Protein AF-A0ABD0QYC4-F1 (afdb_monomer_lite)

Radius of gyration: 13.02 Å; chains: 1; bounding box: 27×21×35 Å

Foldseek 3Di:
DLVVLLVVLVVVLVCLPPVNDDPPPDPLVVVLSVQVSVLSVVSNVCSVVVNDDPVSVVVSVVSNVVSVVD

Sequence (70 aa):
ATAQMEVRLADFISSSAPEKVMPLADGVLSFIHHQVIELSRDCLDKSREGLITSRYFYELQENLEKLHQD

InterPro domains:
  IPR015022 Microtubule-associated serine/threonine-protein kinase, pre-PK domain [PF08926] (1-70)
  IPR023142 Microtubule-associated serine/threonine-protein kinase, pre-PK domain superfamily [G3DSA:1.20.1480.20] (1-70)
  IPR023142 Microtubule-associated serine/threonine-protein kinase, pre-PK domain superfamily [SSF140482] (1-69)

Secondary structure (DSSP, 8-state):
-HHHHHHHHHHHHHHT-TTTS---S-HHHHHHHHHHHHHHHHHHHHHHTT---HHHHHHHHHHHHHHHH-

Structure (mmCIF, N/CA/C/O backbone):
data_AF-A0ABD0QYC4-F1
#
_entry.id   AF-A0ABD0QYC4-F1
#
loop_
_atom_site.group_PDB
_atom_site.id
_atom_site.type_symbol
_atom_site.label_atom_id
_atom_site.label_alt_id
_atom_site.label_comp_id
_atom_site.label_asym_id
_atom_site.label_entity_id
_atom_site.label_seq_id
_atom_site.pdbx_PDB_ins_code
_atom_site.Cartn_x
_atom_site.Cartn_y
_atom_site.Cartn_z
_atom_site.occupancy
_atom_site.B_iso_or_equiv
_atom_site.auth_seq_id
_atom_site.auth_comp_id
_atom_site.auth_asym_id
_atom_site.auth_atom_id
_atom_site.pdbx_PDB_model_num
ATOM 1 N N . ALA A 1 1 ? -15.744 4.038 6.845 1.00 67.69 1 ALA A N 1
ATOM 2 C CA . ALA A 1 1 ? -14.699 4.564 5.942 1.00 67.69 1 ALA A CA 1
ATOM 3 C C . ALA A 1 1 ? -13.761 3.447 5.482 1.00 67.69 1 ALA A C 1
ATOM 5 O O . ALA A 1 1 ? -13.694 3.205 4.28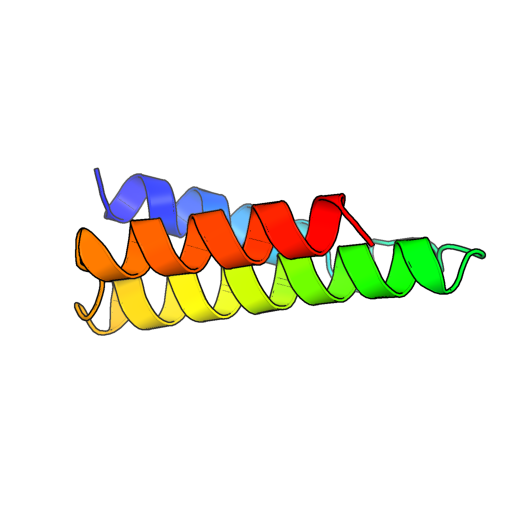7 1.00 67.69 1 ALA A O 1
ATOM 6 N N . THR A 1 2 ? -13.139 2.701 6.402 1.00 77.75 2 THR A N 1
ATOM 7 C CA . THR A 1 2 ? -12.199 1.601 6.101 1.00 77.75 2 THR A CA 1
ATOM 8 C C . THR A 1 2 ? -12.758 0.539 5.148 1.00 77.75 2 THR A C 1
ATOM 10 O O . THR A 1 2 ? -12.149 0.271 4.124 1.00 77.75 2 THR A O 1
ATOM 13 N N . ALA A 1 3 ? -13.978 0.042 5.373 1.00 80.19 3 ALA A N 1
ATOM 14 C CA . ALA A 1 3 ? -14.593 -0.951 4.481 1.00 80.19 3 ALA A CA 1
ATOM 15 C C . ALA A 1 3 ? -14.747 -0.472 3.020 1.00 80.19 3 ALA A C 1
ATOM 17 O O . ALA A 1 3 ? -14.633 -1.256 2.086 1.00 80.19 3 ALA A O 1
ATOM 18 N N . GLN A 1 4 ? -14.977 0.827 2.797 1.00 84.62 4 GLN A N 1
ATOM 19 C CA . GLN A 1 4 ? -15.063 1.382 1.442 1.00 84.62 4 GLN A CA 1
ATOM 20 C C . GLN A 1 4 ? -13.680 1.478 0.786 1.00 84.62 4 GLN A C 1
ATOM 22 O O . GLN A 1 4 ? -13.555 1.258 -0.415 1.00 84.62 4 GLN A O 1
ATOM 27 N N . MET A 1 5 ? -12.645 1.798 1.568 1.00 88.12 5 MET A N 1
ATOM 28 C CA . MET A 1 5 ? -11.255 1.787 1.110 1.00 88.12 5 MET A CA 1
ATOM 29 C C . MET A 1 5 ? -10.837 0.376 0.685 1.00 88.12 5 MET A C 1
ATOM 31 O O . MET A 1 5 ? -10.288 0.211 -0.399 1.00 88.12 5 MET A O 1
ATOM 35 N N . GLU A 1 6 ? -11.172 -0.637 1.485 1.00 89.62 6 GLU A N 1
ATOM 36 C CA . GLU A 1 6 ? -10.854 -2.040 1.197 1.00 89.62 6 GLU A CA 1
ATOM 37 C C . GLU A 1 6 ? -11.486 -2.536 -0.104 1.00 89.62 6 GLU A C 1
ATOM 39 O O . GLU A 1 6 ? -10.807 -3.162 -0.913 1.00 89.62 6 GLU A O 1
ATOM 44 N N . VAL A 1 7 ? -12.766 -2.224 -0.337 1.00 89.69 7 VAL A N 1
ATOM 45 C CA . VAL A 1 7 ? -13.454 -2.600 -1.583 1.00 89.69 7 VAL A CA 1
ATOM 46 C C . VAL A 1 7 ? -12.770 -1.962 -2.791 1.00 89.69 7 VAL A C 1
ATOM 48 O O . VAL A 1 7 ? -12.468 -2.652 -3.759 1.00 89.69 7 VAL A O 1
ATOM 51 N N . ARG A 1 8 ? -12.444 -0.666 -2.717 1.00 90.19 8 ARG A N 1
ATOM 52 C CA . ARG A 1 8 ? -11.776 0.034 -3.826 1.00 90.19 8 ARG A CA 1
ATOM 53 C C . ARG A 1 8 ? -10.369 -0.503 -4.092 1.00 90.19 8 ARG A C 1
ATOM 55 O O . ARG A 1 8 ? -9.983 -0.603 -5.252 1.00 90.19 8 ARG A O 1
ATOM 62 N N . LEU A 1 9 ? -9.622 -0.859 -3.044 1.00 89.94 9 LEU A N 1
ATOM 63 C CA . LEU A 1 9 ? -8.307 -1.496 -3.171 1.00 89.94 9 LEU A CA 1
ATOM 64 C C . LEU A 1 9 ? -8.422 -2.886 -3.805 1.00 89.94 9 LEU A C 1
ATOM 66 O O . LEU A 1 9 ? -7.669 -3.202 -4.722 1.00 89.94 9 LEU A O 1
ATOM 70 N N . ALA A 1 10 ? -9.387 -3.697 -3.369 1.00 89.38 10 ALA A N 1
ATOM 71 C CA . ALA A 1 10 ? -9.621 -5.026 -3.925 1.00 89.38 10 ALA A CA 1
ATOM 72 C C . ALA A 1 10 ? -10.015 -4.973 -5.412 1.00 89.38 10 ALA A C 1
ATOM 74 O O . ALA A 1 10 ? -9.464 -5.726 -6.220 1.00 89.38 10 ALA A O 1
ATOM 75 N N . ASP A 1 11 ? -10.911 -4.054 -5.781 1.00 90.69 11 ASP A N 1
ATOM 76 C CA . ASP A 1 11 ? -11.315 -3.833 -7.172 1.00 90.69 11 ASP A CA 1
ATOM 77 C C . ASP A 1 11 ? -10.128 -3.377 -8.029 1.00 90.69 11 ASP A C 1
ATOM 79 O O . ASP A 1 11 ? -9.914 -3.907 -9.122 1.00 90.69 11 ASP A O 1
ATOM 83 N N . PHE A 1 12 ? -9.313 -2.449 -7.513 1.00 89.25 12 PHE A N 1
ATOM 84 C CA . PHE A 1 12 ? -8.093 -1.994 -8.178 1.00 89.25 12 PHE A CA 1
ATOM 85 C C . PHE A 1 12 ? -7.136 -3.163 -8.443 1.00 89.25 12 PHE A C 1
ATOM 87 O O . PHE A 1 12 ? -6.809 -3.427 -9.599 1.00 89.25 12 PHE A O 1
ATOM 94 N N . ILE A 1 13 ? -6.770 -3.933 -7.414 1.00 88.50 13 ILE A N 1
ATOM 95 C CA . ILE A 1 13 ? -5.862 -5.087 -7.538 1.00 88.50 13 ILE A CA 1
ATOM 96 C C . ILE A 1 13 ? -6.405 -6.120 -8.541 1.00 88.50 13 ILE A C 1
ATOM 98 O O . ILE A 1 13 ? -5.645 -6.670 -9.336 1.00 88.50 13 ILE A O 1
ATOM 102 N N . SER A 1 14 ? -7.718 -6.375 -8.535 1.00 87.12 14 SER A N 1
ATOM 103 C CA . SER A 1 14 ? -8.369 -7.303 -9.473 1.00 87.12 14 SER A CA 1
ATOM 104 C C . SER A 1 14 ? -8.380 -6.792 -10.919 1.00 87.12 14 SER A C 1
ATOM 106 O O . SER A 1 14 ? -8.344 -7.580 -11.874 1.00 87.12 14 SER A O 1
ATOM 108 N N . SER A 1 15 ? -8.452 -5.474 -11.111 1.00 84.25 15 SER A N 1
ATOM 109 C CA . SER A 1 15 ? -8.387 -4.844 -12.432 1.00 84.25 15 SER A CA 1
ATOM 110 C C . SER A 1 15 ? -6.972 -4.850 -13.013 1.00 84.25 15 SER A C 1
ATOM 112 O O . SER A 1 15 ? -6.820 -5.029 -14.219 1.00 84.25 15 SER A O 1
ATOM 114 N N . SER A 1 16 ? -5.956 -4.770 -12.153 1.00 78.06 16 SER A N 1
ATOM 115 C CA . SER A 1 16 ? -4.541 -4.711 -12.531 1.00 78.06 16 SER A CA 1
ATOM 116 C C . SER A 1 16 ? -3.883 -6.092 -12.675 1.00 78.06 16 SER A C 1
ATOM 118 O O . SER A 1 16 ? -2.659 -6.200 -12.744 1.00 78.06 16 SER A O 1
ATOM 120 N N . ALA A 1 17 ? -4.683 -7.163 -12.704 1.00 72.00 17 ALA A N 1
ATOM 121 C CA . ALA A 1 17 ? -4.200 -8.525 -12.892 1.00 72.00 17 ALA A CA 1
ATOM 122 C C . ALA A 1 17 ? -3.432 -8.662 -14.225 1.00 72.00 17 ALA A C 1
ATOM 124 O O . ALA A 1 17 ? -3.861 -8.098 -15.234 1.00 72.00 17 ALA A O 1
ATOM 125 N N . PRO A 1 18 ? -2.348 -9.458 -14.276 1.00 64.88 18 PRO A N 1
ATOM 126 C CA . PRO A 1 18 ? -1.504 -9.592 -15.468 1.00 64.88 18 PRO A CA 1
ATOM 127 C C . PRO A 1 18 ? -2.252 -10.130 -16.700 1.00 64.88 18 PRO A C 1
ATOM 129 O O . PRO A 1 18 ? -1.830 -9.885 -17.821 1.00 64.88 18 PRO A O 1
ATOM 132 N N . GLU A 1 19 ? -3.392 -10.807 -16.520 1.00 61.25 19 GLU A N 1
ATOM 133 C CA . GLU A 1 19 ? -4.277 -11.221 -17.624 1.00 61.25 19 GLU A CA 1
ATOM 134 C C . GLU A 1 19 ? -5.008 -10.047 -18.297 1.00 61.25 19 GLU A C 1
ATOM 136 O O . GLU A 1 19 ? -5.427 -10.152 -19.448 1.00 61.25 19 GLU A O 1
ATOM 141 N N . LYS A 1 20 ? -5.185 -8.931 -17.581 1.00 58.66 20 LYS A N 1
ATOM 142 C CA . LYS A 1 20 ? -5.904 -7.731 -18.037 1.00 58.66 20 LYS A CA 1
ATOM 143 C C . LYS A 1 20 ? -4.968 -6.602 -18.460 1.00 58.66 20 LYS A C 1
ATOM 145 O O . LYS A 1 20 ? -5.402 -5.680 -19.148 1.00 58.66 20 LYS A O 1
ATOM 150 N N . VAL A 1 21 ? -3.701 -6.665 -18.056 1.00 62.81 21 VAL A N 1
ATOM 151 C CA . VAL A 1 21 ? -2.700 -5.636 -18.339 1.00 62.81 21 VAL A CA 1
ATOM 152 C C . VAL A 1 21 ? -1.807 -6.133 -19.468 1.00 62.81 21 VAL A C 1
ATOM 154 O O . VAL A 1 21 ? -1.056 -7.091 -19.312 1.00 62.81 21 VAL A O 1
ATOM 157 N N . MET A 1 22 ? -1.911 -5.485 -20.632 1.00 62.88 22 MET A N 1
ATOM 158 C CA . MET A 1 22 ? -1.005 -5.724 -21.758 1.00 62.88 22 MET A CA 1
ATOM 159 C C . MET A 1 22 ? 0.440 -5.574 -21.252 1.00 62.88 22 MET A C 1
ATOM 161 O O . MET A 1 22 ? 0.685 -4.620 -20.511 1.00 62.88 22 MET A O 1
ATOM 165 N N . PRO A 1 23 ? 1.391 -6.462 -21.604 1.00 62.09 23 PRO A N 1
ATOM 166 C CA . PRO A 1 23 ? 2.767 -6.330 -21.145 1.00 62.09 23 PRO A CA 1
ATOM 167 C C . PRO A 1 23 ? 3.301 -4.960 -21.564 1.00 62.09 23 PRO A C 1
ATOM 169 O O . PRO A 1 23 ? 3.524 -4.693 -22.746 1.00 62.09 23 PRO A O 1
ATOM 172 N N . LEU A 1 24 ? 3.429 -4.072 -20.578 1.00 64.56 24 LEU A N 1
ATOM 173 C CA . LEU A 1 24 ? 3.968 -2.735 -20.756 1.00 64.56 24 LEU A CA 1
ATOM 174 C C . LEU A 1 24 ? 5.401 -2.930 -21.253 1.00 64.56 24 LEU A C 1
ATOM 176 O O . LEU A 1 24 ? 6.225 -3.524 -20.563 1.00 64.56 24 LEU A O 1
ATOM 180 N N . ALA A 1 25 ? 5.675 -2.495 -22.483 1.00 61.50 25 ALA A N 1
ATOM 181 C CA . ALA A 1 25 ? 6.957 -2.714 -23.159 1.00 61.50 25 ALA A CA 1
ATOM 182 C C . ALA A 1 25 ? 8.132 -1.958 -22.504 1.00 61.50 25 ALA A C 1
ATOM 184 O O . ALA A 1 25 ? 9.280 -2.134 -22.905 1.00 61.50 25 ALA A O 1
ATOM 185 N N . ASP A 1 26 ? 7.841 -1.128 -21.502 1.00 72.44 26 ASP A N 1
ATOM 186 C CA . ASP A 1 26 ? 8.804 -0.358 -20.731 1.00 72.44 26 ASP A CA 1
ATOM 187 C C . ASP A 1 26 ? 9.000 -0.995 -19.345 1.00 72.44 26 ASP A C 1
ATOM 189 O O . ASP A 1 26 ? 8.068 -1.085 -18.538 1.00 72.44 26 ASP A O 1
ATOM 193 N N . GLY A 1 27 ? 10.225 -1.457 -19.079 1.00 71.69 27 GLY A N 1
ATOM 194 C CA . GLY A 1 27 ? 10.596 -2.112 -17.826 1.00 71.69 27 GLY A CA 1
ATOM 195 C C . GLY A 1 27 ? 10.421 -1.220 -16.595 1.00 71.69 27 GLY A C 1
ATOM 196 O O . GLY A 1 27 ? 10.066 -1.738 -15.538 1.00 71.69 27 GLY A O 1
ATOM 197 N N . VAL A 1 28 ? 10.585 0.102 -16.731 1.00 80.00 28 VAL A N 1
ATOM 198 C CA . VAL A 1 28 ? 10.370 1.060 -15.631 1.00 80.00 28 VAL A CA 1
ATOM 199 C C . VAL A 1 28 ? 8.880 1.182 -15.324 1.00 80.00 28 VAL A C 1
ATOM 201 O O . VAL A 1 28 ? 8.461 1.069 -14.174 1.00 80.00 28 VAL A O 1
ATOM 204 N N . LEU A 1 29 ? 8.046 1.308 -16.357 1.00 78.19 29 LEU A N 1
ATOM 205 C CA . LEU A 1 29 ? 6.597 1.402 -16.189 1.00 78.19 29 LEU A CA 1
ATOM 206 C C . LEU A 1 29 ? 6.002 0.104 -15.627 1.00 78.19 29 LEU A C 1
ATOM 208 O O . LEU A 1 29 ? 5.112 0.141 -14.778 1.00 78.19 29 LEU A O 1
ATOM 212 N N . SER A 1 30 ? 6.525 -1.045 -16.062 1.00 81.81 30 SER A N 1
ATOM 213 C CA . SER A 1 30 ? 6.153 -2.346 -15.509 1.00 81.81 30 SER A CA 1
ATOM 214 C C . SER A 1 30 ? 6.566 -2.467 -14.037 1.00 81.81 30 SER A C 1
ATOM 216 O O . SER A 1 30 ? 5.783 -2.964 -13.228 1.00 81.81 30 SER A O 1
ATOM 218 N N . PHE A 1 31 ? 7.743 -1.958 -13.658 1.00 83.81 31 PHE A N 1
ATOM 219 C CA . PHE A 1 31 ? 8.199 -1.920 -12.266 1.00 83.81 31 PHE A CA 1
ATOM 220 C C . PHE A 1 31 ? 7.303 -1.042 -11.382 1.00 83.81 31 PHE A C 1
ATOM 222 O O . PHE A 1 31 ? 6.831 -1.511 -10.346 1.00 83.81 31 PHE A O 1
ATOM 229 N N . ILE A 1 32 ? 6.996 0.185 -11.818 1.00 84.62 32 ILE A N 1
ATOM 230 C CA . ILE A 1 32 ? 6.092 1.099 -11.102 1.00 84.62 32 ILE A CA 1
ATOM 231 C C . ILE A 1 32 ? 4.712 0.460 -10.939 1.00 84.62 32 ILE A C 1
ATOM 233 O O . ILE A 1 32 ? 4.158 0.439 -9.842 1.00 84.62 32 ILE A O 1
ATOM 237 N N . HIS A 1 33 ? 4.169 -0.118 -12.012 1.00 84.38 33 HIS A N 1
ATOM 238 C CA . HIS A 1 33 ? 2.872 -0.782 -11.973 1.00 84.38 33 HIS A CA 1
ATOM 239 C C . HIS A 1 33 ? 2.844 -1.939 -10.963 1.00 84.38 33 HIS A C 1
ATOM 241 O O . HIS A 1 33 ? 1.923 -2.022 -10.150 1.00 84.38 33 HIS A O 1
ATOM 247 N N . HIS A 1 34 ? 3.866 -2.801 -10.963 1.00 86.69 34 HIS A N 1
ATOM 248 C CA . HIS A 1 34 ? 3.979 -3.873 -9.972 1.00 86.69 34 HIS A CA 1
ATOM 249 C C . HIS A 1 34 ? 4.086 -3.322 -8.547 1.00 86.69 34 HIS A C 1
ATOM 251 O O . HIS A 1 34 ? 3.362 -3.788 -7.673 1.00 86.69 34 HIS A O 1
ATOM 257 N N . GLN A 1 35 ? 4.914 -2.302 -8.310 1.00 89.12 35 GLN A N 1
ATOM 258 C CA . GLN A 1 35 ? 5.070 -1.719 -6.975 1.00 89.12 35 GLN A CA 1
ATOM 259 C C . GLN A 1 35 ? 3.774 -1.108 -6.437 1.00 89.12 35 GLN A C 1
ATOM 261 O O . GLN A 1 35 ? 3.421 -1.330 -5.281 1.00 89.12 35 GLN A O 1
ATOM 266 N N . VAL A 1 36 ? 3.012 -0.395 -7.270 1.00 89.00 36 VAL A N 1
ATOM 267 C CA . VAL A 1 36 ? 1.711 0.156 -6.860 1.00 89.00 36 VAL A CA 1
ATOM 268 C C . VAL A 1 36 ? 0.720 -0.958 -6.506 1.00 89.00 36 VAL A C 1
ATOM 270 O O . VAL A 1 36 ? -0.028 -0.822 -5.533 1.00 89.00 36 VAL A O 1
ATOM 273 N N . ILE A 1 37 ? 0.709 -2.069 -7.252 1.00 89.88 37 ILE A N 1
ATOM 274 C CA . ILE A 1 37 ? -0.138 -3.228 -6.925 1.00 89.88 37 ILE A CA 1
ATOM 275 C C . ILE A 1 37 ? 0.266 -3.836 -5.586 1.00 89.88 37 ILE A C 1
ATOM 277 O O . ILE A 1 37 ? -0.607 -4.106 -4.763 1.00 89.88 37 ILE A O 1
ATOM 281 N N . GLU A 1 38 ? 1.560 -4.047 -5.358 1.00 90.62 38 GLU A N 1
ATOM 282 C CA . GLU A 1 38 ? 2.055 -4.669 -4.129 1.00 90.62 38 GLU A CA 1
ATOM 283 C C . GLU A 1 38 ? 1.796 -3.785 -2.9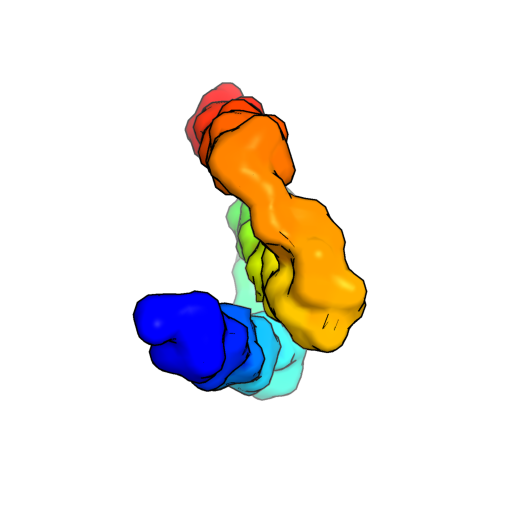01 1.00 90.62 38 GLU A C 1
ATOM 285 O O . GLU A 1 38 ? 1.287 -4.273 -1.894 1.00 90.62 38 GLU A O 1
ATOM 290 N N . LEU A 1 39 ? 2.003 -2.470 -3.006 1.00 91.62 39 LEU A N 1
ATOM 291 C CA . LEU A 1 39 ? 1.634 -1.515 -1.954 1.00 91.62 39 LEU A CA 1
ATOM 292 C C . LEU A 1 39 ? 0.121 -1.511 -1.682 1.00 91.62 39 LEU A C 1
ATOM 294 O O . LEU A 1 39 ? -0.313 -1.439 -0.532 1.00 91.62 39 LEU A O 1
ATOM 298 N N . SER A 1 40 ? -0.698 -1.621 -2.731 1.00 91.19 40 SER A N 1
ATOM 299 C CA . SER A 1 40 ? -2.157 -1.704 -2.590 1.00 91.19 40 SER A CA 1
ATOM 300 C C . SER A 1 40 ? -2.595 -3.001 -1.904 1.00 91.19 40 SER A C 1
ATOM 302 O O . SER A 1 40 ? -3.538 -2.983 -1.112 1.00 91.19 40 SER A O 1
ATOM 304 N N . ARG A 1 41 ? -1.915 -4.118 -2.196 1.00 91.12 41 ARG A N 1
ATOM 305 C CA . ARG A 1 41 ? -2.138 -5.423 -1.554 1.00 91.12 41 ARG A CA 1
ATOM 306 C C . ARG A 1 41 ? -1.768 -5.391 -0.081 1.00 91.12 41 ARG A C 1
ATOM 308 O O . ARG A 1 41 ? -2.611 -5.744 0.738 1.00 91.12 41 ARG A O 1
ATOM 315 N N . ASP A 1 42 ? -0.575 -4.901 0.249 1.00 91.81 42 ASP A N 1
ATOM 316 C CA . ASP A 1 42 ? -0.144 -4.759 1.642 1.00 91.81 42 ASP A CA 1
ATOM 317 C C . ASP A 1 42 ? -1.122 -3.871 2.424 1.00 91.81 42 ASP A C 1
ATOM 319 O O . ASP A 1 42 ? -1.584 -4.254 3.495 1.00 91.81 42 ASP A O 1
ATOM 323 N N . CYS A 1 43 ? -1.554 -2.748 1.846 1.00 91.69 43 CYS A N 1
ATOM 324 C CA . CYS A 1 43 ? -2.541 -1.867 2.473 1.00 91.69 43 CYS A CA 1
ATOM 325 C C . CYS A 1 43 ? -3.880 -2.571 2.735 1.00 91.69 43 CYS A C 1
ATOM 327 O O . CYS A 1 43 ? -4.462 -2.428 3.814 1.00 91.69 43 CYS A O 1
ATOM 329 N N . LEU A 1 44 ? -4.364 -3.375 1.785 1.00 91.25 44 LEU A N 1
ATOM 330 C CA . LEU A 1 44 ? -5.590 -4.152 1.955 1.00 91.25 44 LEU A CA 1
ATOM 331 C C . LEU A 1 44 ? -5.454 -5.212 3.060 1.00 91.25 44 LEU A C 1
ATOM 333 O O . LEU A 1 44 ? -6.363 -5.353 3.881 1.00 91.25 44 LEU A O 1
ATOM 337 N N . ASP A 1 45 ? -4.331 -5.925 3.108 1.00 92.56 45 ASP A N 1
ATOM 338 C CA . ASP A 1 45 ? -4.082 -6.961 4.112 1.00 92.56 45 ASP A CA 1
ATOM 339 C C . ASP A 1 45 ? -3.917 -6.352 5.508 1.00 92.56 45 ASP A C 1
ATOM 341 O O . ASP A 1 45 ? -4.596 -6.769 6.449 1.00 92.56 45 ASP A O 1
ATOM 345 N N . LYS A 1 46 ? -3.139 -5.271 5.641 1.00 90.81 46 LYS A N 1
ATOM 346 C CA . LYS A 1 46 ? -3.022 -4.513 6.896 1.00 90.81 46 LYS A CA 1
ATOM 347 C C . LYS A 1 46 ? -4.361 -3.958 7.363 1.00 90.81 46 LYS A C 1
ATOM 349 O O . LYS A 1 46 ? -4.610 -3.914 8.569 1.00 90.81 46 LYS A O 1
ATOM 354 N N . SER A 1 47 ? -5.233 -3.551 6.439 1.00 90.00 47 SER A N 1
ATOM 355 C CA . SER A 1 47 ? -6.588 -3.093 6.765 1.00 90.00 47 SER A CA 1
ATOM 356 C C . SER A 1 47 ? -7.437 -4.213 7.350 1.00 90.00 47 SER A C 1
ATOM 358 O O . SER A 1 47 ? -8.025 -4.037 8.419 1.00 90.00 47 SER A O 1
ATOM 360 N N . ARG A 1 48 ? -7.409 -5.394 6.726 1.00 88.94 48 ARG A N 1
ATOM 361 C CA . ARG A 1 48 ? -8.134 -6.585 7.192 1.00 88.94 48 ARG A CA 1
ATOM 362 C C . ARG A 1 48 ? -7.615 -7.120 8.524 1.00 88.94 48 ARG A C 1
ATOM 364 O O . ARG A 1 48 ? -8.404 -7.601 9.332 1.00 88.94 48 ARG A O 1
ATOM 371 N N . GLU A 1 49 ? -6.313 -7.010 8.769 1.00 91.19 49 GLU A N 1
ATOM 372 C CA . GLU A 1 49 ? -5.676 -7.365 10.044 1.00 91.19 49 GLU A CA 1
ATOM 373 C C . GLU A 1 49 ? -5.919 -6.318 11.148 1.00 91.19 49 GLU A C 1
ATOM 375 O O . GLU A 1 49 ? -5.582 -6.552 12.308 1.00 91.19 49 GLU A O 1
ATOM 380 N N . GLY A 1 50 ? -6.498 -5.156 10.816 1.00 86.88 50 GLY A N 1
ATOM 381 C CA . GLY A 1 50 ? -6.701 -4.057 11.763 1.00 86.88 50 GLY A CA 1
ATOM 382 C C . GLY A 1 50 ? -5.404 -3.346 12.170 1.00 86.88 50 GLY A C 1
ATOM 383 O O . GLY A 1 50 ? -5.367 -2.685 13.205 1.00 86.88 50 GLY A O 1
ATOM 384 N N . LEU A 1 51 ? -4.343 -3.469 11.366 1.00 88.38 51 LEU A N 1
ATOM 385 C CA . LEU A 1 51 ? -3.023 -2.870 11.601 1.00 88.38 51 LEU A CA 1
ATOM 386 C C . LEU A 1 51 ? -2.847 -1.497 10.932 1.00 88.38 51 LEU A C 1
ATOM 388 O O . LEU A 1 51 ? -1.787 -0.879 11.051 1.00 88.38 51 LEU A O 1
ATOM 392 N N . ILE A 1 52 ? -3.874 -0.999 10.240 1.00 87.94 52 ILE A N 1
ATOM 393 C CA . ILE A 1 52 ? -3.855 0.340 9.650 1.00 87.94 52 ILE A CA 1
ATOM 394 C C . ILE A 1 52 ? -3.840 1.395 10.754 1.00 87.94 52 ILE A C 1
ATOM 396 O O . ILE A 1 52 ? -4.747 1.495 11.580 1.00 87.94 52 ILE A O 1
ATOM 400 N N . THR A 1 53 ? -2.815 2.238 10.718 1.00 89.69 53 THR A N 1
ATOM 401 C CA . THR A 1 53 ? -2.655 3.389 11.607 1.00 89.69 53 THR A CA 1
ATOM 402 C C . THR A 1 53 ? -2.384 4.643 10.784 1.00 89.69 53 THR A C 1
ATOM 404 O O . THR A 1 53 ? -1.991 4.561 9.622 1.00 89.69 53 THR A O 1
ATOM 407 N N . SER A 1 54 ? -2.530 5.829 11.380 1.00 88.31 54 SER A N 1
ATOM 408 C CA . SER A 1 54 ? -2.149 7.073 10.698 1.00 88.31 54 SER A CA 1
ATOM 409 C C . SER A 1 54 ? -0.683 7.060 10.257 1.00 88.31 54 SER A C 1
ATOM 411 O O . SER A 1 54 ? -0.369 7.547 9.180 1.00 88.31 54 SER A O 1
ATOM 413 N N . ARG A 1 55 ? 0.208 6.453 11.056 1.00 89.94 55 ARG A N 1
ATOM 414 C CA . ARG A 1 55 ? 1.627 6.288 10.715 1.00 89.94 55 ARG A CA 1
ATOM 415 C C . ARG A 1 55 ? 1.82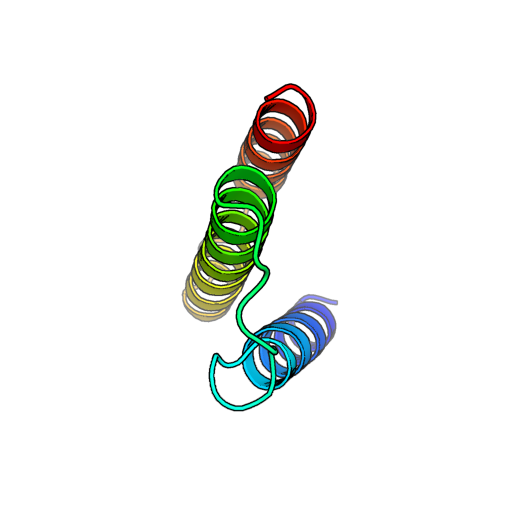4 5.426 9.470 1.00 89.94 55 ARG A C 1
ATOM 417 O O . ARG A 1 55 ? 2.605 5.806 8.610 1.00 89.94 55 ARG A O 1
ATOM 424 N N . TYR A 1 56 ? 1.088 4.321 9.363 1.00 90.06 56 TYR A N 1
ATOM 425 C CA . TYR A 1 56 ? 1.130 3.472 8.175 1.00 90.06 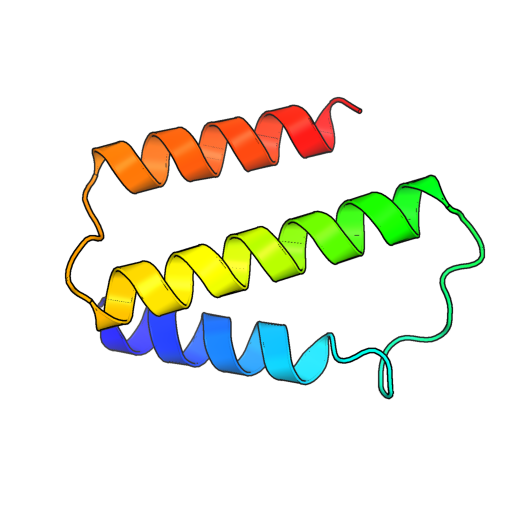56 TYR A CA 1
ATOM 426 C C . TYR A 1 56 ? 0.779 4.259 6.905 1.00 90.06 56 TYR A C 1
ATOM 428 O O . TYR A 1 56 ? 1.462 4.127 5.899 1.00 90.06 56 TYR A O 1
ATOM 436 N N . PHE A 1 57 ? -0.234 5.133 6.952 1.00 88.62 57 PHE A N 1
ATOM 437 C CA . PHE A 1 57 ? -0.577 5.967 5.795 1.00 88.62 57 PHE A CA 1
ATOM 438 C C . PHE A 1 57 ? 0.522 6.963 5.417 1.00 88.62 57 PHE A C 1
ATOM 440 O O . PHE A 1 57 ? 0.728 7.187 4.228 1.00 88.62 57 PHE A O 1
ATOM 447 N N . TYR A 1 58 ? 1.244 7.526 6.392 1.00 91.19 58 TYR A N 1
ATOM 448 C CA . TYR A 1 58 ? 2.411 8.366 6.101 1.00 91.19 58 TYR A CA 1
ATOM 449 C C . TYR A 1 58 ? 3.525 7.565 5.420 1.00 91.19 58 TYR A C 1
ATOM 451 O O . TYR A 1 58 ? 4.047 7.999 4.400 1.00 91.19 58 TYR A O 1
ATOM 459 N N . GLU A 1 59 ? 3.844 6.374 5.932 1.00 91.81 59 GLU A N 1
ATOM 460 C CA . GLU A 1 59 ? 4.864 5.498 5.338 1.00 91.81 59 GLU A CA 1
ATOM 461 C C . GLU A 1 59 ? 4.456 5.035 3.926 1.00 91.81 59 GLU A C 1
ATOM 463 O O . GLU A 1 59 ? 5.271 5.042 3.003 1.00 91.81 59 GLU A O 1
ATOM 468 N N . LEU A 1 60 ? 3.177 4.705 3.723 1.00 90.44 60 LEU A N 1
ATOM 469 C CA . LEU A 1 60 ? 2.620 4.364 2.414 1.00 90.44 60 LEU A CA 1
ATOM 470 C C . LEU A 1 60 ? 2.728 5.539 1.432 1.00 90.44 60 LEU A C 1
ATOM 472 O O . LEU A 1 60 ? 3.106 5.337 0.279 1.00 90.44 60 LEU A O 1
ATOM 476 N N . GLN A 1 61 ? 2.419 6.758 1.880 1.00 88.94 61 GLN A N 1
ATOM 477 C CA . GLN A 1 61 ? 2.534 7.959 1.056 1.00 88.94 61 GLN A CA 1
ATOM 478 C C . GLN A 1 61 ? 3.992 8.236 0.671 1.00 88.94 61 GLN A C 1
ATOM 480 O O . GLN A 1 61 ? 4.263 8.464 -0.504 1.00 88.94 61 GLN A O 1
ATOM 485 N N . GLU A 1 62 ? 4.937 8.146 1.611 1.00 91.19 62 GLU A N 1
ATOM 486 C CA . GLU A 1 62 ? 6.366 8.300 1.306 1.00 91.19 62 GLU A CA 1
ATOM 487 C C . GLU A 1 62 ? 6.860 7.255 0.299 1.00 91.19 62 GLU A C 1
ATOM 489 O O . GLU A 1 62 ? 7.657 7.571 -0.583 1.00 91.19 62 GLU A O 1
ATOM 494 N N . ASN A 1 63 ? 6.399 6.006 0.411 1.00 89.75 63 ASN A N 1
ATOM 495 C CA . ASN A 1 63 ? 6.757 4.951 -0.537 1.00 89.75 63 ASN A CA 1
ATOM 496 C C . ASN A 1 63 ? 6.220 5.245 -1.945 1.00 89.75 63 ASN A C 1
ATOM 498 O O . ASN A 1 63 ? 6.930 5.019 -2.924 1.00 89.75 63 ASN A O 1
ATOM 502 N N . LEU A 1 64 ? 5.003 5.788 -2.051 1.00 89.06 64 LEU A N 1
ATOM 503 C CA . LEU A 1 64 ? 4.434 6.228 -3.328 1.00 89.06 64 LEU A CA 1
ATOM 504 C C . LEU A 1 64 ? 5.178 7.439 -3.907 1.00 89.06 64 LEU A C 1
ATOM 506 O O . LEU A 1 64 ? 5.404 7.491 -5.113 1.00 89.06 64 LEU A O 1
ATOM 510 N N . GLU A 1 65 ? 5.585 8.395 -3.071 1.00 88.56 65 GLU A N 1
ATOM 511 C CA . GLU A 1 65 ? 6.359 9.563 -3.507 1.00 88.56 65 GLU A CA 1
ATOM 512 C C . GLU A 1 65 ? 7.757 9.171 -3.997 1.00 88.56 65 GLU A C 1
ATOM 514 O O . GLU A 1 65 ? 8.187 9.657 -5.041 1.00 88.56 65 GLU A O 1
ATOM 519 N N . LYS A 1 66 ? 8.439 8.246 -3.307 1.00 87.94 66 LYS A N 1
ATOM 520 C CA . LYS A 1 66 ? 9.723 7.689 -3.766 1.00 87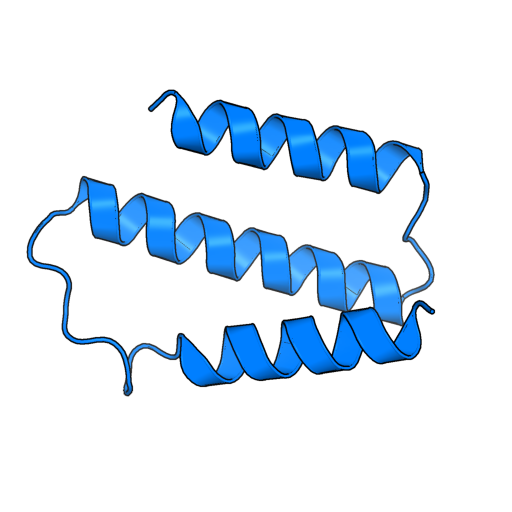.94 66 LYS A CA 1
ATOM 521 C C . LYS A 1 66 ? 9.574 6.994 -5.116 1.00 87.94 66 LYS A C 1
ATOM 523 O O . LYS A 1 66 ? 10.358 7.259 -6.014 1.00 87.94 66 LYS A O 1
ATOM 528 N N . LEU A 1 67 ? 8.523 6.189 -5.280 1.00 85.12 67 LEU A N 1
ATOM 529 C CA . LEU A 1 67 ? 8.238 5.500 -6.540 1.00 85.12 67 LEU A CA 1
ATOM 530 C C . LEU A 1 67 ? 7.946 6.464 -7.703 1.00 85.12 67 LEU A C 1
ATOM 532 O O . LEU A 1 67 ? 8.153 6.102 -8.852 1.00 85.12 67 LEU A O 1
ATOM 536 N N . HIS A 1 68 ? 7.439 7.668 -7.421 1.00 75.88 68 HIS A N 1
ATOM 537 C CA . HIS A 1 68 ? 7.215 8.703 -8.433 1.00 75.88 68 HIS A CA 1
ATOM 538 C C . HIS A 1 68 ? 8.492 9.471 -8.814 1.00 75.88 68 HIS A C 1
ATOM 540 O O . HIS A 1 68 ? 8.527 10.102 -9.869 1.00 75.88 68 HIS A O 1
ATOM 546 N N . GLN A 1 69 ? 9.502 9.481 -7.941 1.00 71.69 69 GLN A N 1
ATOM 547 C CA . GLN A 1 69 ? 10.770 10.176 -8.177 1.00 71.69 69 GLN A CA 1
ATOM 548 C C . GLN A 1 69 ? 11.810 9.322 -8.925 1.00 71.69 69 GLN A C 1
ATOM 550 O O . GLN A 1 69 ? 12.773 9.902 -9.431 1.00 71.69 69 GLN A O 1
ATOM 555 N N . ASP A 1 70 ? 11.611 8.002 -9.000 1.00 59.47 70 ASP A N 1
ATOM 556 C CA . ASP A 1 70 ? 12.367 7.051 -9.840 1.00 59.47 70 ASP A CA 1
ATOM 557 C C . ASP A 1 70 ? 11.807 6.969 -11.275 1.00 5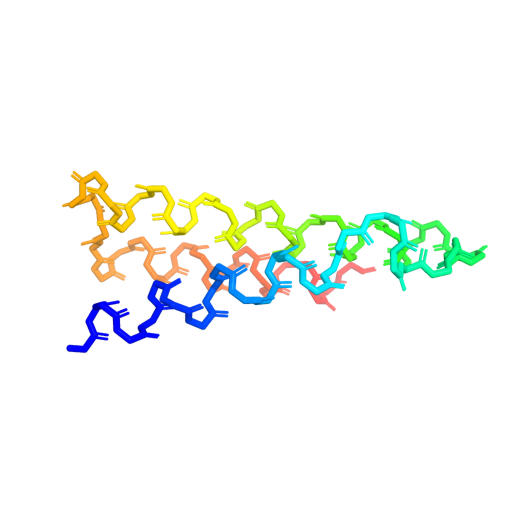9.47 70 ASP A C 1
ATOM 559 O O . ASP A 1 70 ? 12.625 6.838 -12.219 1.00 59.47 70 ASP A O 1
#

pLDDT: mean 83.3, std 9.94, range [58.66, 92.56]

Organism: Cirrhinus mrigala (NCBI:txid683832)